Protein AF-A0A5C7X1W4-F1 (afdb_monomer)

Foldseek 3Di:
DDPVVVDDDDVPDDDDDDPDDDDDCLVVLVVVLVVVVVVLVVVVVVCVVCVVPVPPVSVVVNVVVVVVNVVVVVVCVVVCSPPDD

Nearest PDB structures (foldseek):
  6q8o-assembly1_A  TM=8.192E-01  e=9.819E-05  Thermus thermophilus HB8
  6zjy-assembly1_A  TM=7.793E-01  e=2.939E-04  Thermus thermophilus
  8gzu-assembly1_n3  TM=7.367E-01  e=2.393E-04  Tetrahymena thermophila SB210

Secondary structure (DSSP, 8-state):
--TGGGS---TTS---S-S-----HHHHHHHHHHHHHHHHHHHHHHHHHHHHHHHHHHHHHHHHHHHHHHHHHHHHHHTTTT---

Radius of gyration: 23.04 Å; Cα contacts (8 Å, |Δi|>4): 17; chains: 1; bounding box: 46×49×54 Å

Sequence (85 aa):
PDAEKNSPYECGFEAFEDARMKFDVRYYLVAILFILFDLEIAFLFPWAVVIQEIGSAGFWAMMVFLFVLVVGFIFEWMKGALEWD

Structure (mmCIF, N/CA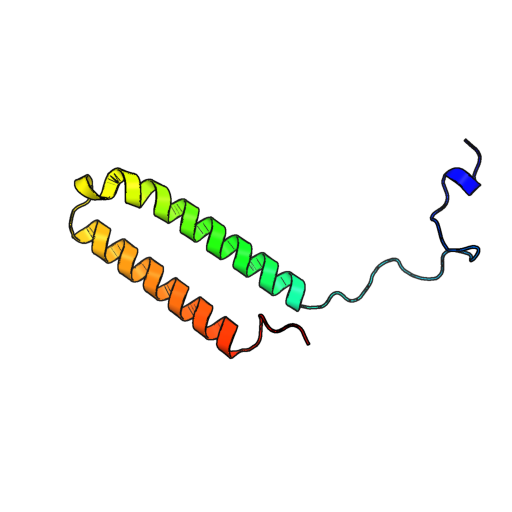/C/O backbone):
data_AF-A0A5C7X1W4-F1
#
_entry.i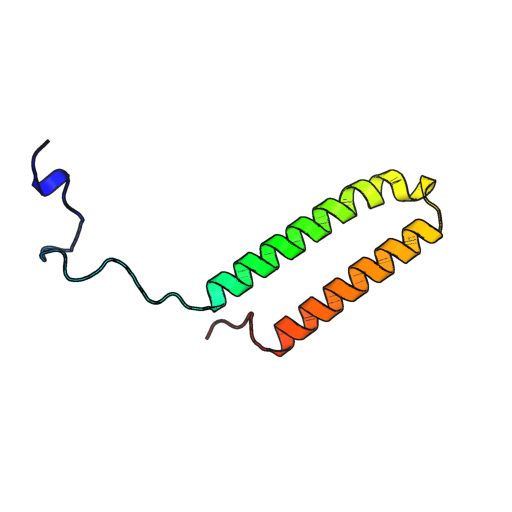d   AF-A0A5C7X1W4-F1
#
loop_
_atom_site.group_PDB
_atom_site.id
_atom_site.type_symbol
_atom_site.label_atom_id
_atom_site.label_alt_id
_atom_site.label_comp_id
_atom_site.label_asym_id
_atom_site.label_entity_id
_atom_site.label_seq_id
_atom_site.pdbx_PDB_ins_code
_atom_site.Cartn_x
_atom_site.Cartn_y
_atom_site.Cartn_z
_atom_site.occupancy
_atom_site.B_iso_or_equiv
_atom_site.auth_seq_id
_atom_site.auth_comp_id
_atom_site.auth_asym_id
_atom_site.auth_atom_id
_atom_site.pdbx_PDB_model_num
ATOM 1 N N . PRO A 1 1 ? 18.654 33.126 -25.705 1.00 72.88 1 PRO A N 1
ATOM 2 C CA . PRO A 1 1 ? 18.860 31.662 -25.764 1.00 72.88 1 PRO A CA 1
ATOM 3 C C . PRO A 1 1 ? 19.115 31.242 -27.209 1.00 72.88 1 PRO A C 1
ATOM 5 O O . PRO A 1 1 ? 18.343 31.593 -28.093 1.00 72.88 1 PRO A O 1
ATOM 8 N N . ASP A 1 2 ? 20.241 30.591 -27.420 1.00 82.12 2 ASP A N 1
ATOM 9 C CA . ASP A 1 2 ? 20.714 29.975 -28.653 1.00 82.12 2 ASP A CA 1
ATOM 10 C C . ASP A 1 2 ? 19.950 28.665 -28.936 1.00 82.12 2 ASP A C 1
ATOM 12 O O . ASP A 1 2 ? 19.465 28.017 -28.009 1.00 82.12 2 ASP A O 1
ATOM 16 N N . ALA A 1 3 ? 19.771 28.315 -30.215 1.00 82.50 3 ALA A N 1
ATOM 17 C CA . ALA A 1 3 ? 18.907 27.204 -30.637 1.00 82.50 3 ALA A CA 1
ATOM 18 C C . ALA A 1 3 ? 19.366 25.848 -30.072 1.00 82.50 3 ALA A C 1
ATOM 20 O O . ALA A 1 3 ? 18.544 25.089 -29.566 1.00 82.50 3 ALA A O 1
ATOM 21 N N . GLU A 1 4 ? 20.680 25.616 -30.048 1.00 79.19 4 GLU A N 1
ATOM 22 C CA . GLU A 1 4 ? 21.312 24.417 -29.483 1.00 79.19 4 GLU A CA 1
ATOM 23 C C . GLU A 1 4 ? 21.008 24.240 -27.991 1.00 79.19 4 GLU A C 1
ATOM 25 O O . GLU A 1 4 ? 20.759 23.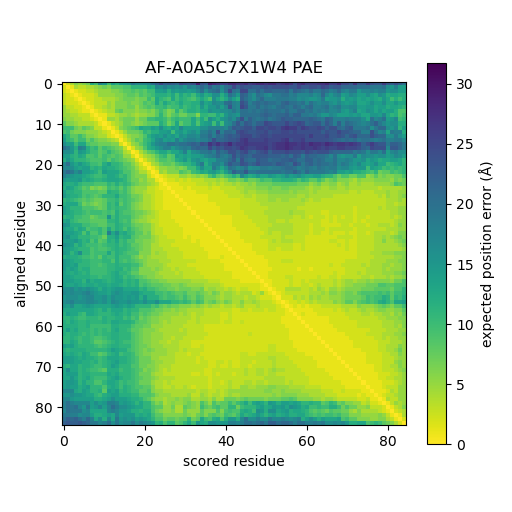130 -27.530 1.00 79.19 4 GLU A O 1
ATOM 30 N N . LYS A 1 5 ? 20.931 25.333 -27.221 1.00 82.06 5 LYS A N 1
ATOM 31 C CA . LYS A 1 5 ? 20.612 25.281 -25.786 1.00 82.06 5 LYS A CA 1
ATOM 32 C C . LYS A 1 5 ? 19.190 24.786 -25.501 1.00 82.06 5 LYS A C 1
ATOM 34 O O . LYS A 1 5 ? 18.928 24.270 -24.417 1.00 82.06 5 LYS A O 1
ATOM 39 N N . ASN A 1 6 ? 18.276 24.975 -26.449 1.00 85.69 6 ASN A N 1
ATOM 40 C CA . ASN A 1 6 ? 16.890 24.521 -26.350 1.00 85.69 6 ASN A CA 1
ATOM 41 C C . ASN A 1 6 ? 16.667 23.163 -27.037 1.00 85.69 6 ASN A C 1
ATOM 43 O O . ASN A 1 6 ? 15.525 22.705 -27.098 1.00 85.69 6 ASN A O 1
ATOM 47 N N . SER A 1 7 ? 17.722 22.549 -27.581 1.00 81.06 7 SER A N 1
ATOM 48 C CA . SER A 1 7 ? 17.648 21.246 -28.237 1.00 81.06 7 SER A CA 1
ATOM 49 C C . SER A 1 7 ? 17.796 20.097 -27.222 1.00 81.06 7 SER A C 1
ATOM 51 O O . SER A 1 7 ? 18.441 20.273 -26.182 1.00 81.06 7 SER A O 1
ATOM 53 N N . PRO A 1 8 ? 17.181 18.926 -27.472 1.00 81.94 8 PRO A N 1
ATOM 54 C CA . PRO A 1 8 ? 17.398 17.728 -26.665 1.00 81.94 8 PRO A CA 1
ATOM 55 C C . PRO A 1 8 ? 18.863 17.270 -26.696 1.00 81.94 8 PRO A C 1
ATOM 57 O O . PRO A 1 8 ? 19.532 17.354 -27.723 1.00 81.94 8 PRO A O 1
ATOM 60 N N . TYR A 1 9 ? 19.364 16.761 -25.568 1.00 81.56 9 TYR A N 1
ATOM 61 C CA . TYR A 1 9 ? 20.715 16.208 -25.496 1.00 81.56 9 TYR A CA 1
ATOM 62 C C . TYR A 1 9 ? 20.758 14.810 -26.127 1.00 81.56 9 TYR A C 1
ATOM 64 O O . TYR A 1 9 ? 20.225 13.866 -25.555 1.00 81.56 9 TYR A O 1
ATOM 72 N N . GLU A 1 10 ? 21.439 14.687 -27.266 1.00 81.62 10 GLU A N 1
ATOM 73 C CA . GLU A 1 10 ? 21.535 13.448 -28.063 1.00 81.62 10 GLU A CA 1
ATOM 74 C C . GLU A 1 10 ? 22.998 13.010 -28.293 1.00 81.62 10 GLU A C 1
ATOM 76 O O . GLU A 1 10 ? 23.355 12.448 -29.325 1.00 81.62 10 GLU A O 1
ATOM 81 N N . CYS A 1 11 ? 23.903 13.313 -27.349 1.00 80.81 11 CYS A N 1
ATOM 82 C CA . CYS A 1 11 ? 25.329 12.939 -27.424 1.00 80.81 11 CYS A CA 1
ATOM 83 C C . CYS A 1 11 ? 26.032 13.296 -28.760 1.00 80.81 11 CYS A C 1
ATOM 85 O O . CYS A 1 11 ? 26.965 12.608 -29.170 1.00 80.81 11 CYS A O 1
ATOM 87 N N . GLY A 1 12 ? 25.612 14.377 -29.430 1.00 76.38 12 GLY A N 1
ATOM 88 C CA . GLY A 1 12 ? 26.199 14.843 -30.696 1.00 76.38 12 GLY A CA 1
ATOM 89 C C . GLY A 1 12 ? 25.557 14.279 -31.970 1.00 76.38 12 GLY A C 1
ATOM 90 O O . GLY A 1 12 ? 26.088 14.516 -33.054 1.00 76.38 12 GLY A O 1
ATOM 91 N N . PHE A 1 13 ? 24.439 13.562 -31.853 1.00 71.50 13 PHE A N 1
ATOM 92 C CA . PHE A 1 13 ? 23.625 13.092 -32.974 1.00 71.50 13 PHE A CA 1
ATOM 93 C C . PHE A 1 13 ? 22.353 13.941 -33.136 1.00 71.50 13 PHE A C 1
ATOM 95 O O . PHE A 1 13 ? 21.915 14.597 -32.194 1.00 71.50 13 PHE A O 1
ATOM 102 N N . GLU A 1 14 ? 21.763 13.956 -34.335 1.00 74.56 14 GLU A N 1
ATOM 103 C CA . GLU A 1 14 ? 20.409 14.499 -34.511 1.00 74.56 14 GLU A CA 1
ATOM 104 C C . GLU A 1 14 ? 19.407 13.590 -33.786 1.00 74.56 14 GLU A C 1
ATOM 106 O O . GLU A 1 14 ? 19.625 12.384 -33.703 1.00 74.56 14 GLU A O 1
ATOM 111 N N . ALA A 1 15 ? 18.319 14.149 -33.247 1.00 69.25 15 ALA A N 1
ATOM 112 C CA . ALA A 1 15 ? 17.294 13.355 -32.574 1.00 69.25 15 ALA A CA 1
ATOM 113 C C . ALA A 1 15 ? 16.710 12.319 -33.551 1.00 69.25 15 ALA A C 1
ATOM 115 O O . ALA A 1 15 ? 16.014 12.672 -34.507 1.00 69.25 15 ALA A O 1
ATOM 116 N N . PHE A 1 16 ? 17.028 11.043 -33.331 1.00 64.56 16 PHE A N 1
ATOM 117 C CA . PHE A 1 16 ? 16.559 9.941 -34.161 1.00 64.56 16 PHE A CA 1
ATOM 118 C C . PHE A 1 16 ? 15.265 9.349 -33.580 1.00 64.56 16 PHE A C 1
ATOM 120 O O . PHE A 1 16 ? 15.207 8.985 -32.412 1.00 64.56 16 PHE A O 1
ATOM 127 N N . GLU A 1 17 ? 14.266 9.194 -34.454 1.00 65.62 17 GLU A N 1
ATOM 128 C CA . GLU A 1 17 ? 13.015 8.438 -34.256 1.00 65.62 17 GLU A CA 1
ATOM 129 C C . GLU A 1 17 ? 12.016 8.940 -33.181 1.00 65.62 17 GLU A C 1
ATOM 131 O O . GLU A 1 17 ? 12.196 9.950 -32.507 1.00 65.62 17 GLU A O 1
ATOM 136 N N . ASP A 1 18 ? 10.852 8.279 -33.138 1.00 68.25 18 ASP A N 1
ATOM 137 C CA . ASP A 1 18 ? 9.682 8.608 -32.313 1.00 68.25 18 ASP A CA 1
ATOM 138 C C . ASP A 1 18 ? 9.982 8.390 -30.816 1.00 68.25 18 ASP A C 1
ATOM 140 O O . ASP A 1 18 ? 10.445 7.325 -30.413 1.00 68.25 18 ASP A O 1
ATOM 144 N N . ALA A 1 19 ? 9.646 9.359 -29.957 1.00 71.38 19 ALA A N 1
ATOM 145 C CA . ALA A 1 19 ? 9.906 9.317 -28.508 1.00 71.38 19 ALA A CA 1
ATOM 146 C C . ALA A 1 19 ? 9.068 8.261 -27.745 1.00 71.38 19 ALA A C 1
ATOM 148 O O . ALA A 1 19 ? 9.055 8.219 -26.510 1.00 71.38 19 ALA A O 1
ATOM 149 N N . ARG A 1 20 ? 8.310 7.425 -28.463 1.00 71.56 20 ARG A N 1
ATOM 150 C CA . ARG A 1 20 ? 7.418 6.406 -27.905 1.00 71.56 20 ARG A CA 1
ATOM 151 C C . ARG A 1 20 ? 8.121 5.058 -27.851 1.00 71.56 20 ARG A C 1
ATOM 153 O O . ARG A 1 20 ? 8.180 4.323 -28.832 1.00 71.56 20 ARG A O 1
ATOM 160 N N . MET A 1 21 ? 8.568 4.685 -26.660 1.00 69.31 21 MET A N 1
ATOM 161 C CA . MET A 1 21 ? 9.061 3.335 -26.404 1.00 69.31 21 MET A CA 1
ATOM 162 C C . MET A 1 21 ? 7.909 2.380 -26.077 1.00 69.31 21 MET A C 1
ATOM 164 O O . MET A 1 21 ? 6.919 2.757 -25.444 1.00 69.31 21 MET A O 1
ATOM 168 N N . LYS A 1 22 ? 8.039 1.114 -26.493 1.00 66.94 22 LYS A N 1
ATOM 169 C CA . LYS A 1 22 ? 7.172 0.038 -26.003 1.00 66.94 22 LYS A CA 1
ATOM 170 C C . LYS A 1 22 ? 7.514 -0.196 -24.535 1.00 66.94 22 LYS A C 1
ATOM 172 O O . LYS A 1 22 ? 8.563 -0.751 -24.229 1.00 66.94 22 LYS A O 1
ATOM 177 N N . PHE A 1 23 ? 6.645 0.266 -23.646 1.00 68.00 23 PHE A N 1
ATOM 178 C CA . PHE A 1 23 ? 6.794 0.025 -22.219 1.00 68.00 23 PHE A CA 1
ATOM 179 C C . PHE A 1 23 ? 6.353 -1.389 -21.872 1.00 68.00 23 PHE A C 1
ATOM 181 O O . PHE A 1 23 ? 5.391 -1.919 -22.431 1.00 68.00 23 PHE A O 1
ATOM 188 N N . ASP A 1 24 ? 7.071 -1.990 -20.934 1.00 77.56 24 ASP A N 1
ATOM 189 C CA . ASP A 1 24 ? 6.731 -3.302 -20.419 1.00 77.56 24 ASP A CA 1
ATOM 190 C C . ASP A 1 24 ? 5.445 -3.235 -19.575 1.00 77.56 24 ASP A C 1
ATOM 192 O O . ASP A 1 24 ? 5.237 -2.298 -18.798 1.00 77.56 24 ASP A O 1
ATOM 196 N N . VAL A 1 25 ? 4.579 -4.241 -19.708 1.00 81.50 25 VAL A N 1
ATOM 197 C CA . VAL A 1 25 ? 3.332 -4.361 -18.933 1.00 81.50 25 VAL A CA 1
ATOM 198 C C . VAL A 1 25 ? 3.619 -4.424 -17.426 1.00 81.50 25 VAL A C 1
ATOM 200 O O . VAL A 1 25 ? 2.792 -3.985 -16.627 1.00 81.50 25 VAL A O 1
ATOM 203 N N . ARG A 1 26 ? 4.813 -4.881 -17.028 1.00 81.19 26 ARG A N 1
ATOM 204 C CA . ARG A 1 26 ? 5.273 -4.944 -15.631 1.00 81.19 26 ARG A CA 1
ATOM 205 C C . ARG A 1 26 ? 5.122 -3.618 -14.874 1.00 81.19 26 ARG A C 1
ATOM 207 O O . ARG A 1 26 ? 4.663 -3.619 -13.734 1.00 81.19 26 ARG A O 1
ATOM 214 N N . TYR A 1 27 ? 5.410 -2.480 -15.509 1.00 83.44 27 TYR A N 1
ATOM 215 C CA . TYR A 1 27 ? 5.265 -1.166 -14.864 1.00 83.44 27 TYR A CA 1
ATOM 216 C C . TYR A 1 27 ? 3.808 -0.841 -14.510 1.00 83.44 27 TYR A C 1
ATOM 218 O O . TYR A 1 27 ? 3.538 -0.254 -13.462 1.00 83.44 27 TYR A O 1
ATOM 226 N N . TYR A 1 28 ? 2.862 -1.261 -15.354 1.00 86.88 28 TYR A N 1
ATOM 227 C CA . TYR A 1 28 ? 1.436 -1.100 -15.079 1.00 86.88 28 TYR A CA 1
ATOM 228 C C . TYR A 1 28 ? 0.975 -1.999 -13.933 1.00 86.88 28 TYR A C 1
ATOM 230 O O . TYR A 1 28 ? 0.205 -1.543 -13.093 1.00 86.88 28 TYR A O 1
ATOM 238 N N . LEU A 1 29 ? 1.460 -3.243 -13.863 1.00 86.12 29 LEU A N 1
ATOM 239 C CA . LEU A 1 29 ? 1.104 -4.170 -12.782 1.00 86.12 29 LEU A CA 1
ATOM 240 C C . LEU A 1 29 ? 1.537 -3.624 -11.418 1.00 86.12 29 LEU A C 1
ATOM 242 O O . LEU A 1 29 ? 0.727 -3.583 -10.495 1.00 86.12 29 LEU A O 1
ATOM 246 N N . VAL A 1 30 ? 2.764 -3.102 -11.315 1.00 87.31 30 VAL A N 1
ATOM 247 C CA . VAL A 1 30 ? 3.252 -2.459 -10.083 1.00 87.31 30 VAL A CA 1
ATOM 248 C C . VAL A 1 30 ? 2.410 -1.231 -9.718 1.00 87.31 30 VAL A C 1
ATOM 250 O O . VAL A 1 30 ? 2.071 -1.052 -8.551 1.00 87.31 30 VAL A O 1
ATOM 253 N N . ALA A 1 31 ? 2.027 -0.402 -10.695 1.00 90.75 31 ALA A N 1
ATOM 254 C CA . ALA A 1 31 ? 1.191 0.773 -10.441 1.00 90.75 31 ALA A CA 1
ATOM 255 C C . ALA A 1 31 ? -0.215 0.398 -9.941 1.00 90.75 31 ALA A C 1
ATOM 257 O O . ALA A 1 31 ? -0.719 1.012 -9.001 1.00 90.75 31 ALA A O 1
ATOM 258 N N . ILE A 1 32 ? -0.843 -0.618 -10.538 1.00 90.62 32 ILE A N 1
ATOM 259 C CA . ILE A 1 32 ? -2.164 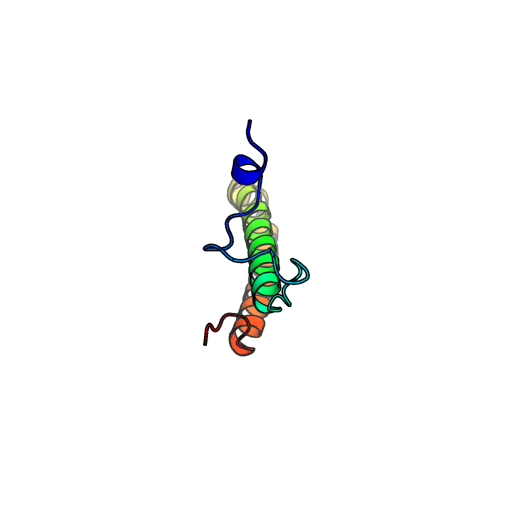-1.107 -10.118 1.00 90.62 32 ILE A CA 1
ATOM 260 C C . ILE A 1 32 ? -2.088 -1.707 -8.713 1.00 90.62 32 ILE A C 1
ATOM 262 O O . ILE A 1 32 ? -2.922 -1.377 -7.871 1.00 90.62 32 ILE A O 1
ATOM 266 N N . LEU A 1 33 ? -1.070 -2.524 -8.435 1.00 89.75 33 LEU A N 1
ATOM 267 C CA . LEU A 1 33 ? -0.850 -3.098 -7.110 1.00 89.75 33 LEU A CA 1
ATOM 268 C C . LEU A 1 33 ? -0.642 -2.010 -6.049 1.00 89.75 33 LEU A C 1
ATOM 270 O O . LEU A 1 33 ? -1.224 -2.084 -4.969 1.00 89.75 33 LEU A O 1
ATOM 274 N N . PHE A 1 34 ? 0.136 -0.971 -6.365 1.00 90.88 34 PHE A N 1
ATOM 275 C CA . PHE A 1 34 ? 0.319 0.174 -5.476 1.00 90.88 34 PHE A CA 1
ATOM 276 C C . PHE A 1 34 ? -1.011 0.877 -5.168 1.00 90.88 34 PHE A C 1
ATOM 278 O O . PHE A 1 34 ? -1.292 1.153 -4.005 1.00 90.88 34 PHE A O 1
ATOM 285 N N . ILE A 1 35 ? -1.856 1.110 -6.179 1.00 93.62 35 ILE A N 1
ATOM 286 C CA . ILE A 1 35 ? -3.188 1.712 -5.990 1.00 93.62 35 ILE A CA 1
ATOM 287 C C . ILE A 1 35 ? -4.075 0.829 -5.101 1.00 93.62 35 ILE A C 1
ATOM 289 O O . ILE A 1 35 ? -4.778 1.344 -4.232 1.00 93.62 35 ILE A O 1
ATOM 293 N N . LEU A 1 36 ? -4.054 -0.492 -5.302 1.00 92.19 36 LEU A N 1
ATOM 294 C CA . LEU A 1 36 ? -4.832 -1.426 -4.486 1.00 92.19 36 LEU A CA 1
ATOM 295 C C . LEU A 1 36 ? -4.374 -1.427 -3.024 1.00 92.19 36 LEU A C 1
ATOM 297 O O . LEU A 1 36 ? -5.218 -1.380 -2.131 1.00 92.19 36 LEU A O 1
ATOM 301 N N . PHE A 1 37 ? -3.063 -1.431 -2.781 1.00 91.50 37 PHE A N 1
ATOM 302 C CA . PHE A 1 37 ? -2.510 -1.381 -1.429 1.00 91.50 37 PHE A CA 1
ATOM 303 C C . PHE A 1 37 ? -2.775 -0.033 -0.741 1.00 91.50 37 PHE A C 1
ATOM 305 O O . PHE A 1 37 ? -3.120 0.004 0.437 1.00 91.50 37 PHE A O 1
ATOM 312 N N . ASP A 1 38 ? -2.681 1.085 -1.463 1.00 95.56 38 ASP A N 1
ATOM 313 C CA . ASP A 1 38 ? -3.033 2.403 -0.917 1.00 95.56 38 ASP A CA 1
ATOM 314 C C . ASP A 1 38 ? -4.510 2.452 -0.489 1.00 95.56 38 ASP A C 1
ATOM 316 O O . ASP A 1 38 ? -4.846 2.892 0.613 1.00 95.56 38 ASP A O 1
ATOM 320 N N . LEU A 1 39 ? -5.394 1.893 -1.320 1.00 93.81 39 LEU A N 1
ATOM 321 C CA . LEU A 1 39 ? -6.816 1.766 -1.013 1.00 93.81 39 LEU A CA 1
ATOM 322 C C . LEU A 1 39 ? -7.066 0.854 0.198 1.00 93.81 39 LEU A C 1
ATOM 324 O O . LEU A 1 39 ? -7.899 1.185 1.042 1.00 93.81 39 LEU A O 1
ATOM 328 N N . GLU A 1 40 ? -6.344 -0.260 0.326 1.00 94.75 40 GLU A N 1
ATOM 329 C CA . GLU A 1 40 ? -6.402 -1.134 1.505 1.00 94.75 40 GLU A CA 1
ATOM 330 C C . GLU A 1 40 ? -6.117 -0.349 2.791 1.00 94.75 40 GLU A C 1
ATOM 332 O O . GLU A 1 40 ? -6.915 -0.384 3.733 1.00 94.75 40 GLU A O 1
ATOM 337 N N . ILE A 1 41 ? -5.029 0.421 2.808 1.00 94.50 41 ILE A N 1
ATOM 338 C CA . ILE A 1 41 ? -4.641 1.244 3.957 1.00 94.50 41 ILE A CA 1
ATOM 339 C C . ILE A 1 41 ? -5.677 2.344 4.227 1.00 94.50 41 ILE A C 1
ATOM 341 O O . ILE A 1 41 ? -6.036 2.576 5.387 1.00 94.50 41 ILE A O 1
ATOM 345 N N . ALA A 1 42 ? -6.221 2.971 3.181 1.00 96.31 42 ALA A N 1
ATOM 346 C CA . ALA A 1 42 ? -7.267 3.983 3.310 1.00 96.31 42 ALA A CA 1
ATOM 347 C C . ALA A 1 42 ? -8.536 3.448 4.005 1.00 96.31 42 ALA A C 1
ATOM 349 O O . ALA A 1 42 ? -9.178 4.192 4.749 1.00 96.31 42 ALA A O 1
ATOM 350 N N . PHE A 1 43 ? -8.880 2.167 3.823 1.00 93.50 43 PHE A N 1
ATOM 351 C CA . PHE A 1 43 ? -9.977 1.513 4.552 1.00 93.50 43 PHE A CA 1
ATOM 352 C C . PHE A 1 43 ? -9.568 0.996 5.936 1.00 93.50 43 PHE A C 1
ATOM 354 O O . PHE A 1 43 ? -10.378 1.014 6.870 1.00 93.50 43 PHE A O 1
ATOM 361 N N . LEU A 1 44 ? -8.320 0.559 6.096 1.00 95.50 44 LEU A N 1
ATOM 362 C CA . LEU A 1 44 ? -7.817 -0.004 7.346 1.00 95.50 44 LEU A CA 1
ATOM 363 C C . LEU A 1 44 ? -7.695 1.050 8.456 1.00 95.50 44 LEU A C 1
ATOM 365 O O . LEU A 1 44 ? -8.022 0.764 9.607 1.00 95.50 44 LEU A O 1
ATOM 369 N N . PHE A 1 45 ? -7.296 2.280 8.121 1.00 95.31 45 PHE A N 1
ATOM 370 C CA . PHE A 1 45 ? -7.169 3.383 9.081 1.00 95.31 45 PHE A CA 1
ATOM 371 C C . PHE A 1 45 ? -8.467 3.727 9.830 1.00 95.31 45 PHE A C 1
ATOM 373 O O . PHE A 1 45 ? -8.474 3.642 11.061 1.00 95.31 45 PHE A O 1
ATOM 380 N N . PRO A 1 46 ? -9.570 4.114 9.157 1.00 94.50 46 PRO A N 1
ATOM 381 C CA . PRO A 1 46 ? -10.804 4.468 9.850 1.00 94.50 46 PRO A CA 1
ATOM 382 C C . PRO A 1 46 ? -11.366 3.281 10.634 1.00 94.50 46 PRO A C 1
ATOM 384 O O . PRO A 1 46 ? -11.824 3.467 11.758 1.00 94.50 46 PRO A O 1
ATOM 387 N N . TRP A 1 47 ? -11.265 2.059 10.098 1.00 95.06 47 TRP A N 1
ATOM 388 C CA . TRP A 1 47 ? -11.661 0.847 10.815 1.00 95.06 47 TRP A CA 1
ATOM 389 C C . TRP A 1 47 ? -10.868 0.646 12.109 1.00 95.06 47 TRP A C 1
ATOM 391 O O . TRP A 1 47 ? -11.469 0.381 13.148 1.00 95.06 47 TRP A O 1
ATOM 401 N N . ALA A 1 48 ? -9.542 0.814 12.070 1.00 94.25 48 ALA A N 1
ATOM 402 C CA . ALA A 1 48 ? -8.683 0.670 13.243 1.00 94.25 48 ALA A CA 1
ATOM 403 C C . ALA A 1 48 ? -9.013 1.707 14.327 1.00 94.25 48 ALA A C 1
ATOM 405 O O . ALA A 1 48 ? -8.963 1.387 15.515 1.00 94.25 48 ALA A O 1
ATOM 406 N N . VAL A 1 49 ? -9.392 2.925 13.926 1.00 95.75 49 VAL A N 1
ATOM 407 C CA . VAL A 1 49 ? -9.800 3.991 14.853 1.00 95.75 49 VAL A CA 1
ATOM 408 C C . VAL A 1 49 ? -11.111 3.647 15.564 1.00 95.75 49 VAL A C 1
ATOM 410 O O . VAL A 1 49 ? -11.215 3.871 16.767 1.00 95.75 49 VAL A O 1
ATOM 413 N N . VAL A 1 50 ? -12.096 3.079 14.859 1.00 95.56 50 VAL A N 1
ATOM 414 C CA . VAL A 1 50 ? -13.445 2.846 15.416 1.00 95.56 50 VAL A CA 1
ATOM 415 C C . VAL A 1 50 ? -13.709 1.402 15.845 1.00 95.56 50 VAL A C 1
ATOM 417 O O . VAL A 1 50 ? -14.823 1.094 16.256 1.00 95.56 50 VAL A O 1
ATOM 420 N N . ILE A 1 51 ? -12.718 0.504 15.793 1.00 93.50 51 ILE A N 1
ATOM 42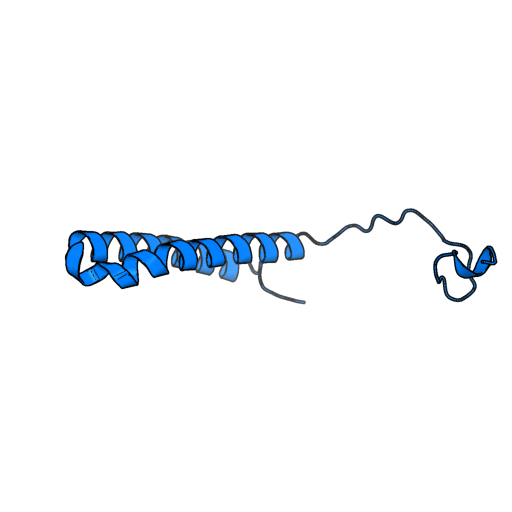1 C CA . ILE A 1 51 ? -12.881 -0.949 16.012 1.00 93.50 51 ILE A CA 1
ATOM 422 C C . ILE A 1 51 ? -13.622 -1.324 17.306 1.00 93.50 51 ILE A C 1
ATOM 424 O O . ILE A 1 51 ? -14.351 -2.315 17.344 1.00 93.50 51 ILE A O 1
ATOM 428 N N . GLN A 1 52 ? -13.474 -0.517 18.357 1.00 90.81 52 GLN A N 1
ATOM 429 C CA . GLN A 1 52 ? -14.144 -0.733 19.640 1.00 90.81 52 GLN A CA 1
ATOM 430 C C . GLN A 1 52 ? -15.654 -0.432 19.583 1.00 90.81 52 GLN A C 1
ATOM 432 O O . GLN A 1 52 ? -16.413 -1.005 20.360 1.00 90.81 52 GLN A O 1
ATOM 437 N N . GLU A 1 53 ? -16.100 0.416 18.654 1.00 92.75 53 GLU A N 1
ATOM 438 C CA . GLU A 1 53 ? -17.495 0.856 18.501 1.00 92.75 53 GLU A CA 1
ATOM 439 C C . GLU A 1 53 ? -18.304 -0.055 17.562 1.00 92.75 53 GLU A C 1
ATOM 441 O O . GLU A 1 53 ? -19.478 -0.324 17.807 1.00 92.75 53 GLU A O 1
ATOM 446 N N . ILE A 1 54 ? -17.676 -0.574 16.501 1.00 90.06 54 ILE A N 1
ATOM 447 C CA . ILE A 1 54 ? -18.313 -1.450 15.493 1.00 90.06 54 ILE A CA 1
ATOM 448 C C . ILE A 1 54 ? -18.493 -2.908 15.950 1.00 90.06 54 ILE A C 1
ATOM 450 O O . ILE A 1 54 ? -19.225 -3.675 15.315 1.00 90.06 54 ILE A O 1
ATOM 454 N N . GLY A 1 55 ? -17.847 -3.306 17.048 1.00 90.19 55 GLY A N 1
ATOM 455 C CA . GLY A 1 55 ? -17.978 -4.638 17.635 1.00 90.19 55 GLY A CA 1
ATOM 456 C C . GLY A 1 55 ? -17.470 -5.781 16.741 1.00 90.19 55 GLY A C 1
ATOM 457 O O . GLY A 1 55 ? -16.728 -5.591 15.775 1.00 90.19 55 GLY A O 1
ATOM 458 N N . SER A 1 56 ? -17.872 -7.013 17.065 1.00 92.62 56 SER A N 1
ATOM 459 C CA . SER A 1 56 ? -17.367 -8.234 16.413 1.00 92.62 56 SER A CA 1
ATOM 460 C C . SER A 1 56 ? -17.731 -8.345 14.930 1.00 92.62 56 SER A C 1
ATOM 462 O O . SER A 1 56 ? -16.969 -8.924 14.157 1.00 92.62 56 SER A O 1
ATOM 464 N N . ALA A 1 57 ? -18.861 -7.772 14.511 1.00 92.81 57 ALA A N 1
ATOM 465 C CA . ALA A 1 57 ? -19.267 -7.752 13.109 1.00 92.81 57 ALA A CA 1
ATOM 466 C C . ALA A 1 57 ? -18.301 -6.916 12.254 1.00 92.81 57 ALA A C 1
ATOM 468 O O . ALA A 1 57 ? -17.864 -7.375 11.200 1.00 92.81 57 ALA A O 1
ATOM 469 N N . GLY A 1 58 ? -17.911 -5.728 12.732 1.00 92.69 58 GLY A N 1
ATOM 470 C CA . GLY A 1 58 ? -16.931 -4.883 12.047 1.00 92.69 58 GLY A CA 1
ATOM 471 C C . GLY A 1 58 ? -15.536 -5.505 12.000 1.00 92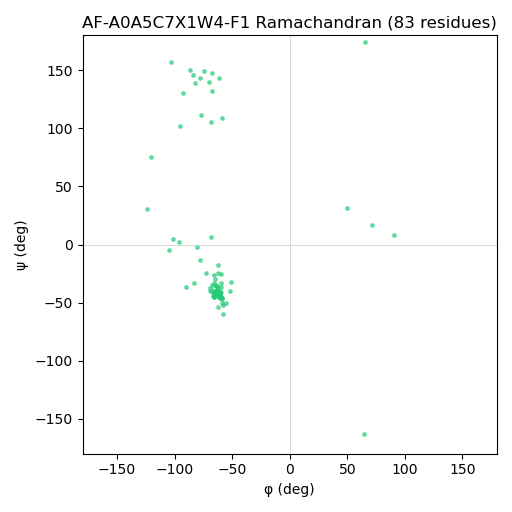.69 58 GLY A C 1
ATOM 472 O O . GLY A 1 58 ? -14.826 -5.351 11.006 1.00 92.69 58 GLY A O 1
ATOM 473 N N . PHE A 1 59 ? -15.158 -6.267 13.029 1.00 93.81 59 PHE A N 1
ATOM 474 C CA . PHE A 1 59 ? -13.921 -7.047 13.013 1.00 93.81 59 PHE A CA 1
ATOM 475 C C . PHE A 1 59 ? -13.928 -8.105 11.900 1.00 93.81 59 PHE A C 1
ATOM 477 O O . PHE A 1 59 ? -13.035 -8.118 11.053 1.00 93.81 59 PHE A O 1
ATOM 484 N N . TRP A 1 60 ? -14.957 -8.958 11.853 1.00 96.06 60 TRP A N 1
ATOM 485 C CA . TRP A 1 60 ? -15.046 -10.017 10.843 1.00 96.06 60 TRP A CA 1
ATOM 486 C C . TRP A 1 60 ? -15.196 -9.478 9.419 1.00 96.06 60 TRP A C 1
ATOM 488 O O . TRP A 1 60 ? -14.616 -10.051 8.499 1.00 96.06 60 TRP A O 1
ATOM 498 N N . ALA A 1 61 ? -15.908 -8.364 9.231 1.00 94.50 61 ALA A N 1
ATOM 499 C CA . ALA A 1 61 ? -16.012 -7.708 7.930 1.00 94.50 61 ALA A CA 1
ATOM 500 C C . ALA A 1 61 ? -14.631 -7.293 7.390 1.00 94.50 61 ALA A C 1
ATOM 502 O O . ALA A 1 61 ? -14.308 -7.599 6.242 1.00 94.50 61 ALA A O 1
ATOM 503 N N . MET A 1 62 ? -13.787 -6.676 8.227 1.00 95.00 62 MET A N 1
ATOM 504 C CA . MET A 1 62 ? -12.421 -6.320 7.833 1.00 95.00 62 MET A CA 1
ATOM 505 C C . MET A 1 62 ? -11.539 -7.552 7.606 1.00 95.00 62 MET A C 1
ATOM 507 O O . MET A 1 62 ? -10.725 -7.567 6.689 1.00 95.00 62 MET A O 1
ATOM 511 N N . MET A 1 63 ? -11.725 -8.623 8.382 1.00 95.38 63 MET A N 1
ATOM 512 C CA . 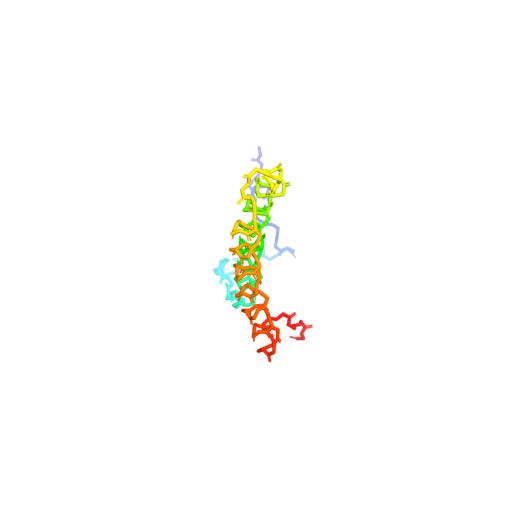MET A 1 63 ? -10.971 -9.862 8.168 1.00 95.38 63 MET A CA 1
ATOM 513 C C . MET A 1 63 ? -11.277 -10.522 6.828 1.00 95.38 63 MET A C 1
ATOM 515 O O . MET A 1 63 ? -10.358 -10.985 6.156 1.00 95.38 63 MET A O 1
ATOM 519 N N . VAL A 1 64 ? -12.542 -10.521 6.407 1.00 96.56 64 VAL A N 1
ATOM 520 C CA . VAL A 1 64 ? -12.921 -11.004 5.074 1.00 96.56 64 VAL A CA 1
ATOM 521 C C . VAL A 1 64 ? -12.341 -10.102 3.983 1.00 96.56 64 VAL A C 1
ATOM 523 O O . VAL A 1 64 ? -11.815 -10.617 2.999 1.00 96.56 64 VAL A O 1
ATOM 526 N N . PHE A 1 65 ? -12.386 -8.779 4.163 1.00 94.31 65 PHE A N 1
ATOM 527 C CA . PHE A 1 65 ? -11.800 -7.825 3.219 1.00 94.31 65 PHE A CA 1
ATOM 528 C C . PHE A 1 65 ? -10.297 -8.069 3.012 1.00 94.31 65 PHE A C 1
ATOM 530 O O . PHE A 1 65 ? -9.861 -8.276 1.879 1.00 94.31 65 PHE A O 1
ATOM 537 N N . LEU A 1 66 ? -9.526 -8.149 4.101 1.00 95.12 66 LEU A N 1
ATOM 538 C CA . LEU A 1 66 ? -8.088 -8.427 4.044 1.00 95.12 66 LEU A CA 1
ATOM 539 C C . LEU A 1 66 ? -7.790 -9.807 3.456 1.00 95.12 66 LEU A C 1
ATOM 541 O O . LEU A 1 66 ? -6.871 -9.949 2.657 1.00 95.12 66 LEU A O 1
ATOM 545 N N . PHE A 1 67 ? -8.587 -10.823 3.793 1.00 96.00 67 PHE A N 1
ATOM 546 C CA . PHE A 1 67 ? -8.412 -12.160 3.231 1.00 96.00 67 PHE A CA 1
ATOM 547 C C . PHE A 1 67 ? -8.534 -12.165 1.701 1.00 96.00 67 PHE A C 1
ATOM 549 O O . PHE A 1 67 ? -7.699 -12.762 1.024 1.00 96.00 67 PHE A O 1
ATOM 556 N N . VAL A 1 68 ? -9.536 -11.476 1.144 1.00 95.19 68 VAL A N 1
ATOM 557 C CA . VAL A 1 68 ? -9.721 -11.381 -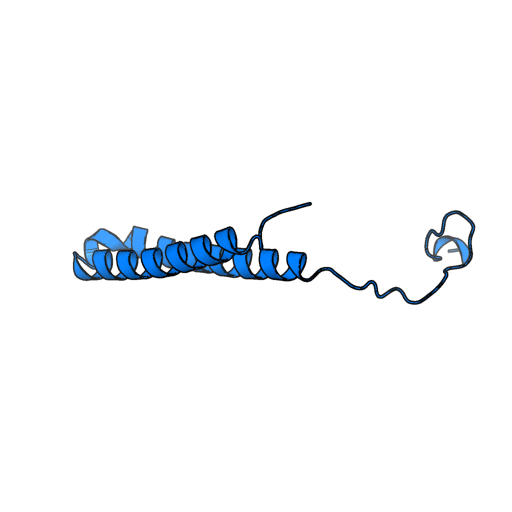0.314 1.00 95.19 68 VAL A CA 1
ATOM 558 C C . VAL A 1 68 ? -8.524 -10.702 -0.983 1.00 95.19 68 VAL A C 1
ATOM 560 O O . VAL A 1 68 ? -8.045 -11.195 -2.006 1.00 95.19 68 VAL A O 1
ATOM 563 N N . LEU A 1 69 ? -8.010 -9.617 -0.397 1.00 92.06 69 LEU A N 1
ATOM 564 C CA . LEU A 1 69 ? -6.848 -8.905 -0.933 1.00 92.06 69 LEU A CA 1
ATOM 565 C C . LEU A 1 69 ? -5.570 -9.745 -0.862 1.00 92.06 69 LEU A C 1
ATOM 567 O O . LEU A 1 69 ? -4.858 -9.850 -1.857 1.00 92.06 69 LEU A O 1
ATOM 571 N N . VAL A 1 70 ? -5.321 -10.422 0.261 1.00 92.75 70 VAL A N 1
ATOM 572 C CA . VAL A 1 70 ? -4.166 -11.319 0.422 1.00 92.75 70 VAL A CA 1
ATOM 573 C C . VAL A 1 70 ? -4.213 -12.472 -0.582 1.00 92.75 70 VAL A C 1
ATOM 575 O O . VAL A 1 70 ? -3.189 -12.809 -1.172 1.00 92.75 70 VAL A O 1
ATOM 578 N N . VAL A 1 71 ? -5.386 -13.063 -0.827 1.00 95.06 71 VAL A N 1
ATOM 579 C CA . VAL A 1 71 ? -5.541 -14.107 -1.856 1.00 95.06 71 VAL A CA 1
ATOM 580 C C . VAL A 1 71 ? -5.239 -13.556 -3.252 1.00 95.06 71 VAL A C 1
ATOM 582 O O . VAL A 1 71 ? -4.536 -14.214 -4.022 1.00 95.06 71 VAL A O 1
ATOM 585 N N . GLY A 1 72 ? -5.725 -12.352 -3.574 1.00 90.88 72 GLY A N 1
ATOM 586 C CA . GLY A 1 72 ? -5.401 -11.668 -4.829 1.00 90.88 72 GLY A CA 1
ATOM 587 C C . GLY A 1 72 ? -3.897 -11.432 -4.987 1.00 90.88 72 GLY A C 1
ATOM 588 O O . GLY A 1 72 ? -3.320 -11.802 -6.007 1.00 90.88 72 GLY A O 1
ATOM 589 N N . PHE A 1 73 ? -3.251 -10.930 -3.937 1.00 90.38 73 PHE A N 1
ATOM 590 C CA . PHE A 1 73 ? -1.812 -10.683 -3.909 1.00 90.38 73 PHE A CA 1
ATOM 591 C C . PHE A 1 73 ? -0.989 -11.966 -4.099 1.00 90.38 73 PHE A C 1
ATOM 593 O O . PHE A 1 73 ? -0.065 -12.001 -4.911 1.00 90.38 73 PHE A O 1
ATOM 600 N N . ILE A 1 74 ? -1.350 -13.055 -3.408 1.00 91.81 74 ILE A N 1
ATOM 601 C CA . ILE A 1 74 ? -0.693 -14.363 -3.576 1.00 91.81 74 ILE A CA 1
ATOM 602 C C . ILE A 1 74 ? -0.827 -14.853 -5.021 1.00 91.81 74 ILE A C 1
ATOM 604 O O . ILE A 1 74 ? 0.131 -15.378 -5.586 1.00 91.81 74 ILE A O 1
ATOM 608 N N . PHE A 1 75 ? -1.995 -14.678 -5.640 1.00 91.06 75 PHE A N 1
ATOM 609 C CA . PHE A 1 75 ? -2.208 -15.076 -7.029 1.00 91.06 75 PHE A CA 1
ATOM 610 C C . PHE A 1 75 ? -1.319 -14.294 -8.007 1.00 91.06 75 PHE A C 1
ATOM 612 O O . PHE A 1 75 ? -0.744 -14.891 -8.920 1.00 91.06 75 PHE A O 1
ATOM 619 N N . GLU A 1 76 ? -1.180 -12.981 -7.816 1.00 87.25 76 GLU A N 1
ATOM 620 C CA . GLU A 1 76 ? -0.286 -12.145 -8.628 1.00 87.25 76 GLU A CA 1
ATOM 621 C C . GLU A 1 76 ? 1.184 -12.528 -8.436 1.00 87.25 76 GLU A C 1
ATOM 623 O O . GLU A 1 76 ? 1.919 -12.658 -9.420 1.00 87.25 76 GLU A O 1
ATOM 628 N N . TRP A 1 77 ? 1.589 -12.799 -7.192 1.00 86.50 77 TRP A N 1
ATOM 629 C CA . TRP A 1 77 ? 2.926 -13.292 -6.866 1.00 86.50 77 TRP A CA 1
ATOM 630 C C . TRP A 1 77 ? 3.228 -14.611 -7.577 1.00 86.50 77 TRP A C 1
ATOM 632 O O . TRP A 1 77 ? 4.246 -14.738 -8.252 1.00 86.50 77 TRP A O 1
ATOM 642 N N . MET A 1 78 ? 2.325 -15.591 -7.480 1.00 88.19 78 MET A N 1
ATOM 643 C CA . MET A 1 78 ? 2.495 -16.899 -8.124 1.00 88.19 78 MET A CA 1
ATOM 644 C C . MET A 1 78 ? 2.556 -16.814 -9.653 1.00 88.19 78 MET A C 1
ATOM 646 O O . MET A 1 78 ? 3.120 -17.700 -10.290 1.00 88.19 78 MET A O 1
ATOM 650 N N . LYS A 1 79 ? 1.975 -15.771 -10.253 1.00 85.44 79 LYS A N 1
ATOM 651 C CA . LYS A 1 79 ? 2.054 -15.521 -11.696 1.00 85.44 79 LYS A CA 1
ATOM 652 C C . LYS A 1 79 ? 3.358 -14.856 -12.144 1.00 85.44 79 LYS A C 1
ATOM 654 O O . LYS A 1 79 ? 3.508 -14.632 -13.343 1.00 85.44 79 LYS A O 1
ATOM 659 N N . GLY A 1 80 ? 4.270 -14.530 -11.227 1.00 79.88 80 GLY A N 1
ATOM 660 C CA . GLY A 1 80 ? 5.536 -13.871 -11.559 1.00 79.88 80 GLY A CA 1
ATOM 661 C C . GLY A 1 80 ? 5.365 -12.411 -11.986 1.00 79.88 80 GLY A C 1
ATOM 662 O O . GLY A 1 80 ? 6.272 -11.829 -12.568 1.00 79.88 80 GLY A O 1
ATOM 663 N N . ALA A 1 81 ? 4.217 -11.782 -11.693 1.00 75.25 81 ALA A N 1
ATOM 664 C CA . ALA A 1 81 ? 3.965 -10.375 -12.032 1.00 75.25 81 ALA A CA 1
ATOM 665 C C . ALA A 1 81 ? 4.930 -9.396 -11.330 1.00 75.25 81 ALA A C 1
ATOM 667 O O . ALA A 1 81 ? 5.048 -8.241 -11.737 1.00 75.25 81 ALA A O 1
ATOM 668 N N . LEU A 1 82 ? 5.594 -9.866 -10.271 1.00 75.12 82 LEU A N 1
ATOM 669 C CA . LEU A 1 82 ? 6.509 -9.119 -9.410 1.00 75.12 82 LEU A CA 1
ATOM 670 C C . LEU A 1 82 ? 7.992 -9.453 -9.657 1.00 75.12 82 LEU A C 1
ATOM 672 O O . LEU A 1 82 ? 8.854 -8.830 -9.039 1.00 75.12 82 LEU A O 1
ATOM 676 N N . GLU A 1 83 ? 8.304 -10.417 -10.527 1.00 76.31 83 GLU A N 1
ATOM 677 C CA . GLU A 1 83 ? 9.684 -10.840 -10.789 1.00 76.31 83 GLU A CA 1
ATOM 678 C C . GLU A 1 83 ? 10.381 -9.905 -11.796 1.00 76.31 83 GLU A C 1
ATOM 680 O O . GLU A 1 83 ? 9.791 -9.445 -12.779 1.00 76.31 83 GLU A O 1
ATOM 685 N N . TRP A 1 84 ? 11.652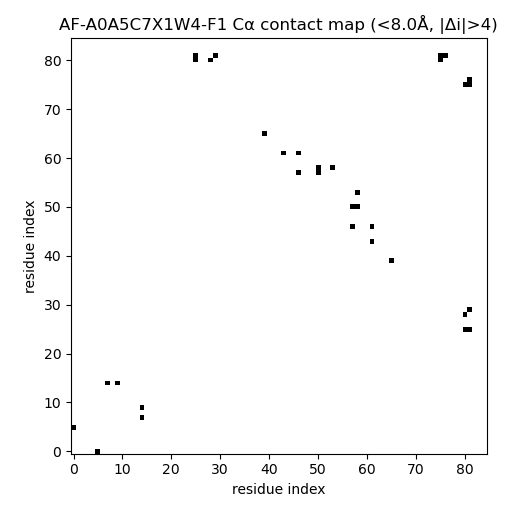 -9.602 -11.517 1.00 68.62 84 TRP A N 1
ATOM 686 C CA . TRP A 1 84 ? 12.513 -8.702 -12.289 1.00 68.62 84 TRP A CA 1
ATOM 687 C C . TRP A 1 84 ? 13.748 -9.461 -12.782 1.00 68.62 84 TRP A C 1
ATOM 689 O O . TRP A 1 84 ? 14.840 -9.286 -12.247 1.00 68.62 84 TRP A O 1
ATOM 699 N N . ASP A 1 85 ? 13.543 -10.290 -13.802 1.00 61.22 85 ASP A N 1
ATOM 700 C CA . ASP A 1 85 ? 14.594 -10.786 -14.699 1.00 61.22 85 ASP A CA 1
ATOM 701 C C . ASP A 1 85 ? 14.351 -10.284 -16.139 1.00 61.22 85 ASP A C 1
ATOM 703 O O . ASP A 1 85 ? 13.180 -9.972 -16.501 1.00 61.22 85 ASP A O 1
#

pLDDT: mean 85.9, std 9.54, range [61.22, 96.56]

Mean predicted aligned error: 8.42 Å

Solvent-accessible surface area (backbone atoms only — not comparable to full-atom values): 5376 Å² total; per-residue (Å²): 136,60,72,74,80,76,48,82,91,48,92,90,50,78,89,76,79,77,94,75,73,90,73,66,68,56,62,56,50,52,52,53,51,50,53,53,52,52,51,50,50,65,55,46,52,62,47,66,73,44,46,85,77,54,40,71,65,49,52,52,53,51,52,52,53,51,50,56,50,52,53,52,52,52,53,44,53,76,69,49,60,80,64,89,129